Protein AF-A0A328ASR0-F1 (afdb_monomer)

Mean predicted aligned error: 12.66 Å

pLDDT: mean 75.78, std 16.01, range [35.25, 92.5]

Solvent-accessible surface area (backbone atoms only — not comparable to full-atom values): 5666 Å² total; per-residue (Å²): 136,84,84,75,69,51,72,66,38,49,50,35,51,51,33,29,49,39,41,76,72,71,41,92,56,73,89,64,52,66,67,41,52,49,53,34,33,77,71,54,25,26,42,85,49,100,89,50,68,44,56,32,74,60,28,53,52,50,47,53,64,72,71,44,76,81,93,79,79,74,90,80,84,71,83,80,86,81,80,90,85,76,85,88,85,88,134

Radius of gyration: 23.74 Å; Cα contacts (8 Å, |Δi|>4): 71; chains: 1; bounding box: 35×28×83 Å

Structure (mmCIF, N/CA/C/O backbone):
data_AF-A0A328ASR0-F1
#
_entry.id   AF-A0A328ASR0-F1
#
loop_
_atom_site.group_PDB
_atom_site.id
_atom_site.type_symbol
_atom_site.label_atom_id
_atom_site.label_alt_id
_atom_site.label_comp_id
_atom_site.label_asym_id
_atom_site.label_entity_id
_atom_site.label_seq_id
_atom_site.pdbx_PDB_ins_code
_atom_site.Cartn_x
_atom_site.Cartn_y
_atom_site.Cartn_z
_atom_site.occupancy
_atom_site.B_iso_or_equiv
_atom_site.auth_seq_id
_atom_site.auth_comp_id
_atom_site.auth_asym_id
_atom_site.auth_atom_id
_atom_site.pdbx_PDB_model_num
ATOM 1 N N . MET A 1 1 ? -17.393 -9.561 2.742 1.00 35.25 1 MET A N 1
ATOM 2 C CA . MET A 1 1 ? -16.462 -9.470 1.602 1.00 35.25 1 MET A CA 1
ATOM 3 C C . MET A 1 1 ? -15.079 -9.358 2.199 1.00 35.25 1 MET A C 1
ATOM 5 O O . MET A 1 1 ? -14.708 -8.295 2.675 1.00 35.25 1 MET A O 1
ATOM 9 N N . SER A 1 2 ? -14.418 -10.500 2.346 1.00 39.19 2 SER A N 1
ATOM 10 C CA . SER A 1 2 ? -13.103 -10.609 2.970 1.00 39.19 2 SER A CA 1
ATOM 11 C C . SER A 1 2 ? -12.088 -10.560 1.836 1.00 39.19 2 SER A C 1
ATOM 13 O O . SER A 1 2 ? -11.674 -11.603 1.338 1.00 39.19 2 SER A O 1
ATOM 15 N N . ASP A 1 3 ? -11.770 -9.361 1.350 1.00 56.91 3 ASP A N 1
ATOM 16 C CA . ASP A 1 3 ? -10.681 -9.173 0.389 1.00 56.91 3 ASP A CA 1
ATOM 17 C C . ASP A 1 3 ? -9.355 -9.375 1.128 1.00 56.91 3 ASP A C 1
ATOM 19 O O . ASP A 1 3 ? -8.688 -8.438 1.566 1.00 56.91 3 ASP A O 1
ATOM 23 N N . SER A 1 4 ? -9.015 -10.643 1.352 1.00 70.50 4 SER A N 1
ATOM 24 C CA . SER A 1 4 ? -7.689 -11.051 1.786 1.00 70.50 4 SER A CA 1
ATOM 25 C C . SER A 1 4 ? -6.708 -10.635 0.694 1.00 70.50 4 SER A C 1
ATOM 27 O O . SER A 1 4 ? -6.687 -11.227 -0.385 1.00 70.50 4 SER A O 1
ATOM 29 N N . LEU A 1 5 ? -5.930 -9.585 0.963 1.00 80.06 5 LEU A N 1
ATOM 30 C CA . LEU A 1 5 ? -4.870 -9.121 0.072 1.00 80.06 5 LEU A CA 1
ATOM 31 C C . LEU A 1 5 ? -3.942 -10.283 -0.285 1.00 80.06 5 LEU A C 1
ATOM 33 O O . LEU A 1 5 ? -3.607 -11.112 0.566 1.00 80.06 5 LEU A O 1
ATOM 37 N N . THR A 1 6 ? -3.488 -10.323 -1.534 1.00 86.31 6 THR A N 1
ATOM 38 C CA . THR A 1 6 ? -2.447 -11.278 -1.923 1.00 86.31 6 THR A CA 1
ATOM 39 C C . THR A 1 6 ? -1.129 -10.929 -1.228 1.00 86.31 6 THR A C 1
ATOM 41 O O . THR A 1 6 ? -0.904 -9.780 -0.841 1.00 86.31 6 THR A O 1
ATOM 44 N N . ASP A 1 7 ? -0.221 -11.900 -1.103 1.00 84.69 7 ASP A N 1
ATOM 45 C CA . ASP A 1 7 ? 1.102 -11.666 -0.506 1.00 84.69 7 ASP A CA 1
ATOM 46 C C . ASP A 1 7 ? 1.847 -10.503 -1.191 1.00 84.69 7 ASP A C 1
ATOM 48 O O . ASP A 1 7 ? 2.368 -9.613 -0.520 1.00 84.69 7 ASP A O 1
ATOM 52 N N . GLY A 1 8 ? 1.777 -10.422 -2.527 1.00 85.75 8 GLY A N 1
ATOM 53 C CA . GLY A 1 8 ? 2.355 -9.322 -3.306 1.00 85.75 8 GLY A CA 1
ATOM 54 C C . GLY A 1 8 ? 1.734 -7.955 -2.995 1.00 85.75 8 GLY A C 1
ATOM 55 O O . GLY A 1 8 ? 2.455 -6.966 -2.850 1.00 85.75 8 GLY A O 1
ATOM 56 N N . GLN A 1 9 ? 0.413 -7.894 -2.808 1.00 88.56 9 GLN A N 1
ATOM 57 C CA . GLN A 1 9 ? -0.286 -6.666 -2.420 1.00 88.56 9 GLN A CA 1
ATOM 58 C C . GLN A 1 9 ? 0.051 -6.248 -0.990 1.00 88.56 9 GLN A C 1
ATOM 60 O O . GLN A 1 9 ? 0.318 -5.073 -0.741 1.00 88.56 9 GLN A O 1
ATOM 65 N N . LEU A 1 10 ? 0.096 -7.193 -0.052 1.00 88.31 10 LEU A N 1
ATOM 66 C CA . LEU A 1 10 ? 0.481 -6.912 1.328 1.00 88.31 10 LEU A CA 1
ATOM 67 C C . LEU A 1 10 ? 1.941 -6.444 1.410 1.00 88.31 10 LEU A C 1
ATOM 69 O O . LEU A 1 10 ? 2.251 -5.483 2.115 1.00 88.31 10 LEU A O 1
ATOM 73 N N . HIS A 1 11 ? 2.834 -7.072 0.645 1.00 88.25 11 HIS A N 1
ATOM 74 C CA . HIS A 1 11 ? 4.235 -6.677 0.539 1.00 88.25 11 HIS A CA 1
ATOM 75 C C . HIS A 1 11 ? 4.377 -5.266 -0.051 1.00 88.25 11 HIS A C 1
ATOM 77 O O . HIS A 1 11 ? 5.093 -4.425 0.500 1.00 88.25 11 HIS A O 1
ATOM 83 N N . ALA A 1 12 ? 3.651 -4.965 -1.131 1.00 89.62 12 ALA A N 1
ATOM 84 C CA . ALA A 1 12 ? 3.592 -3.627 -1.711 1.00 89.62 12 ALA A CA 1
ATOM 85 C C . ALA A 1 12 ? 3.096 -2.591 -0.689 1.00 89.62 12 ALA A C 1
ATOM 87 O O . ALA A 1 12 ? 3.713 -1.537 -0.536 1.00 89.62 12 ALA A O 1
ATOM 88 N N . LEU A 1 13 ? 2.039 -2.905 0.064 1.00 89.00 13 LEU A N 1
ATOM 89 C CA . LEU A 1 13 ? 1.474 -2.020 1.081 1.00 89.00 13 LEU A CA 1
ATOM 90 C C . LEU A 1 13 ? 2.472 -1.752 2.223 1.00 89.00 13 LEU A C 1
ATOM 92 O O . LEU A 1 13 ? 2.675 -0.597 2.604 1.00 89.00 13 LEU A O 1
ATOM 96 N N . ARG A 1 14 ? 3.175 -2.785 2.708 1.00 88.31 14 ARG A N 1
ATOM 97 C CA . ARG A 1 14 ? 4.261 -2.658 3.701 1.00 88.31 14 ARG A CA 1
ATOM 98 C C . ARG A 1 14 ? 5.409 -1.780 3.193 1.00 88.31 14 ARG A C 1
ATOM 100 O O . ARG A 1 14 ? 5.898 -0.928 3.938 1.00 88.31 14 ARG A O 1
ATOM 107 N N . ASN A 1 15 ? 5.791 -1.912 1.922 1.00 89.56 15 ASN A N 1
ATOM 108 C CA . ASN A 1 15 ? 6.798 -1.043 1.308 1.00 89.56 15 ASN A CA 1
ATOM 109 C C . ASN A 1 15 ? 6.327 0.417 1.250 1.00 89.56 15 ASN A C 1
ATOM 111 O O . ASN A 1 15 ? 7.092 1.325 1.568 1.00 89.56 15 ASN A O 1
ATOM 115 N N . LEU A 1 16 ? 5.056 0.682 0.940 1.00 88.62 16 LEU A N 1
ATOM 116 C CA . LEU A 1 16 ? 4.530 2.051 0.981 1.00 88.62 16 LEU A CA 1
ATOM 117 C C . LEU A 1 16 ? 4.543 2.636 2.405 1.00 88.62 16 LEU A C 1
ATOM 119 O O . LEU A 1 16 ? 4.895 3.805 2.583 1.00 88.62 16 LEU A O 1
ATOM 123 N N . ALA A 1 17 ? 4.234 1.830 3.425 1.00 88.06 17 ALA A N 1
ATOM 124 C CA . ALA A 1 17 ? 4.329 2.241 4.828 1.00 88.06 17 ALA A CA 1
ATOM 125 C C . ALA A 1 17 ? 5.766 2.581 5.243 1.00 88.06 17 ALA A C 1
ATOM 127 O O . ALA A 1 17 ? 6.019 3.636 5.829 1.00 88.06 17 ALA A O 1
ATOM 128 N N . ALA A 1 18 ? 6.725 1.722 4.896 1.00 86.56 18 ALA A N 1
ATOM 129 C CA . ALA A 1 18 ? 8.130 1.948 5.202 1.00 86.56 18 ALA A CA 1
ATOM 130 C C . ALA A 1 18 ? 8.695 3.171 4.449 1.00 86.56 18 ALA A C 1
ATOM 132 O O . ALA A 1 18 ? 9.402 3.977 5.061 1.00 86.56 18 ALA A O 1
ATOM 133 N N . LYS A 1 19 ? 8.303 3.387 3.184 1.00 85.12 19 LYS A N 1
ATOM 134 C CA . LYS A 1 19 ? 8.652 4.586 2.401 1.00 85.12 19 LYS A CA 1
ATOM 135 C C . LYS A 1 19 ? 8.162 5.864 3.085 1.00 85.12 19 LYS A C 1
ATOM 137 O O . LYS A 1 19 ? 8.928 6.815 3.217 1.00 85.12 19 LYS A O 1
ATOM 142 N N . ARG A 1 20 ? 6.916 5.879 3.578 1.00 83.25 20 ARG A N 1
ATOM 143 C CA . ARG A 1 20 ? 6.360 7.017 4.333 1.00 83.25 20 ARG A CA 1
ATOM 144 C C . ARG A 1 20 ? 7.136 7.300 5.623 1.00 83.25 20 ARG A C 1
ATOM 146 O O . ARG A 1 20 ? 7.262 8.454 6.013 1.00 83.25 20 ARG A O 1
ATOM 153 N N . SER A 1 21 ? 7.679 6.266 6.262 1.00 81.38 21 SER A N 1
ATOM 154 C CA . SER A 1 21 ? 8.524 6.385 7.458 1.00 81.38 21 SER A CA 1
ATOM 155 C C . SER A 1 21 ? 9.967 6.823 7.149 1.00 81.38 21 SER A C 1
ATOM 157 O O . SER A 1 21 ? 10.793 6.853 8.060 1.00 81.38 21 SER A O 1
ATOM 159 N N . GLY A 1 22 ? 10.295 7.124 5.887 1.00 81.44 22 GLY A N 1
ATOM 160 C CA . GLY A 1 22 ? 11.637 7.532 5.467 1.00 81.44 22 GLY A CA 1
ATOM 161 C C . GLY A 1 22 ? 12.627 6.375 5.318 1.00 81.44 22 GLY A C 1
ATOM 162 O O . GLY A 1 22 ? 13.825 6.613 5.177 1.00 81.44 22 GLY A O 1
ATOM 163 N N . LYS A 1 23 ? 12.159 5.120 5.344 1.00 79.25 23 LYS A N 1
ATOM 164 C CA . LYS A 1 23 ? 13.009 3.958 5.066 1.00 79.25 23 LYS A CA 1
ATOM 165 C C . LYS A 1 23 ? 13.151 3.771 3.557 1.00 79.25 23 LYS A C 1
ATOM 167 O O . LYS A 1 23 ? 12.191 3.941 2.804 1.00 79.25 23 LYS A O 1
ATOM 172 N N . ILE A 1 24 ? 14.345 3.376 3.121 1.00 73.62 24 ILE A N 1
ATOM 173 C CA . ILE A 1 24 ? 14.558 2.924 1.744 1.00 73.62 24 ILE A CA 1
ATOM 174 C C . ILE A 1 24 ? 13.836 1.590 1.582 1.00 73.62 24 ILE A C 1
ATOM 176 O O . ILE A 1 24 ? 14.024 0.674 2.380 1.00 73.62 24 ILE A O 1
ATOM 180 N N . THR A 1 25 ? 12.983 1.503 0.569 1.00 71.06 25 THR A N 1
ATOM 181 C CA . THR A 1 25 ? 12.149 0.328 0.317 1.00 71.06 25 THR A CA 1
ATOM 182 C C . THR A 1 25 ? 12.429 -0.252 -1.051 1.00 71.06 25 THR A C 1
ATOM 184 O O . THR A 1 25 ? 12.903 0.439 -1.955 1.00 71.06 25 THR A O 1
ATOM 187 N N . ALA A 1 26 ? 12.162 -1.550 -1.177 1.00 68.94 26 ALA A N 1
ATOM 188 C CA . ALA A 1 26 ? 12.256 -2.254 -2.441 1.00 68.94 26 ALA A CA 1
ATOM 189 C C . ALA A 1 26 ? 11.215 -1.731 -3.443 1.00 68.94 26 ALA A C 1
ATOM 191 O O . ALA A 1 26 ? 10.227 -1.086 -3.080 1.00 68.94 26 ALA A O 1
ATOM 192 N N . PHE A 1 27 ? 11.449 -2.031 -4.721 1.00 74.06 27 PHE A N 1
ATOM 193 C CA . PHE A 1 27 ? 10.556 -1.661 -5.813 1.00 74.06 27 PHE A CA 1
ATOM 194 C C . PHE A 1 27 ? 9.126 -2.137 -5.528 1.00 74.06 27 PHE A C 1
ATOM 196 O O . PHE A 1 27 ? 8.889 -3.312 -5.254 1.00 74.06 27 PHE A O 1
ATOM 203 N N . VAL A 1 28 ? 8.167 -1.218 -5.603 1.00 82.12 28 VAL A N 1
ATOM 204 C CA . VAL A 1 28 ? 6.747 -1.556 -5.494 1.00 82.12 28 VAL A CA 1
ATOM 205 C C . VAL A 1 28 ? 6.251 -1.996 -6.867 1.00 82.12 28 VAL A C 1
ATOM 207 O O . VAL A 1 28 ? 6.454 -1.290 -7.857 1.00 82.12 28 VAL A O 1
ATOM 210 N N . ASN A 1 29 ? 5.587 -3.151 -6.930 1.00 87.31 29 ASN A N 1
ATOM 211 C CA . ASN A 1 29 ? 4.954 -3.601 -8.161 1.00 87.31 29 ASN A CA 1
ATOM 212 C C . ASN A 1 29 ? 3.790 -2.665 -8.523 1.00 87.31 29 ASN A C 1
ATOM 214 O O . ASN A 1 29 ? 2.896 -2.397 -7.720 1.00 87.31 29 ASN A O 1
ATOM 218 N N . ILE A 1 30 ? 3.814 -2.160 -9.754 1.00 86.06 30 ILE A N 1
ATOM 2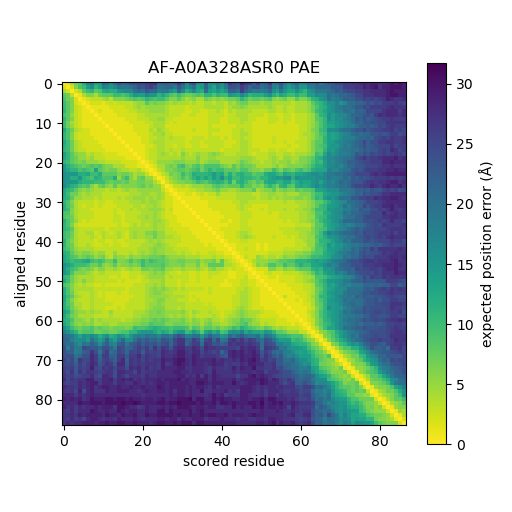19 C CA . ILE A 1 30 ? 2.84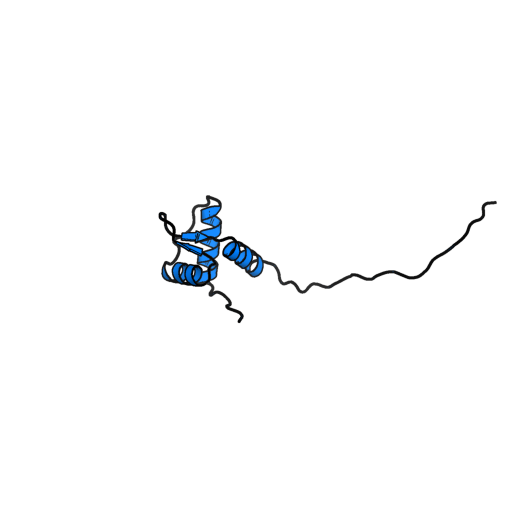7 -1.191 -10.276 1.00 86.06 30 ILE A CA 1
ATOM 220 C C . ILE A 1 30 ? 1.437 -1.794 -10.342 1.00 86.06 30 ILE A C 1
ATOM 222 O O . ILE A 1 30 ? 0.465 -1.080 -10.098 1.00 86.06 30 ILE A O 1
ATOM 226 N N . ALA A 1 31 ? 1.317 -3.086 -10.666 1.00 89.75 31 ALA A N 1
ATOM 227 C CA . ALA A 1 31 ? 0.028 -3.772 -10.736 1.00 89.75 31 ALA A CA 1
ATOM 228 C C . ALA A 1 31 ? -0.627 -3.840 -9.349 1.00 89.75 31 ALA A C 1
ATOM 230 O O . ALA A 1 31 ? -1.762 -3.397 -9.178 1.00 89.75 31 ALA A O 1
ATOM 231 N N . ASP A 1 32 ? 0.137 -4.278 -8.345 1.00 89.62 32 ASP A N 1
ATOM 232 C CA . ASP A 1 32 ? -0.326 -4.347 -6.960 1.00 89.62 32 ASP A CA 1
ATOM 233 C C . ASP A 1 32 ? -0.647 -2.954 -6.405 1.00 89.62 32 ASP A C 1
ATOM 235 O O . ASP A 1 32 ? -1.704 -2.748 -5.816 1.00 89.62 32 ASP A O 1
ATOM 239 N N . ALA A 1 33 ? 0.202 -1.953 -6.661 1.00 88.44 33 ALA A N 1
ATOM 240 C CA . ALA A 1 33 ? -0.049 -0.579 -6.226 1.00 88.44 33 ALA A CA 1
ATOM 241 C C . ALA A 1 33 ? -1.313 0.032 -6.850 1.00 88.44 33 ALA A C 1
ATOM 243 O O . ALA A 1 33 ? -2.007 0.818 -6.198 1.00 88.44 33 ALA A O 1
ATOM 244 N N . ARG A 1 34 ? -1.631 -0.318 -8.104 1.00 90.69 34 ARG A N 1
ATOM 245 C CA . ARG A 1 34 ? -2.893 0.086 -8.737 1.00 90.69 34 ARG A CA 1
ATOM 246 C C . ARG A 1 34 ? -4.087 -0.546 -8.035 1.00 90.69 34 ARG A C 1
ATOM 248 O O . ARG A 1 34 ? -4.971 0.207 -7.646 1.00 90.69 34 ARG A O 1
ATOM 255 N N . HIS A 1 35 ? -4.068 -1.854 -7.787 1.00 90.56 35 HIS A N 1
ATOM 256 C CA . HIS A 1 35 ? -5.144 -2.516 -7.042 1.00 90.56 35 HIS A CA 1
ATOM 257 C C . HIS A 1 35 ? -5.309 -1.922 -5.636 1.00 90.56 35 HIS A C 1
ATOM 259 O O . HIS A 1 35 ? -6.416 -1.589 -5.231 1.00 90.56 35 HIS A O 1
ATOM 265 N N . LEU A 1 36 ? -4.214 -1.674 -4.911 1.00 89.25 36 LEU A N 1
ATOM 266 C CA . LEU A 1 36 ? -4.266 -1.013 -3.600 1.00 89.25 36 LEU A CA 1
ATOM 267 C C . LEU A 1 36 ? -4.859 0.404 -3.670 1.00 89.25 36 LEU A C 1
ATOM 269 O O . LEU A 1 36 ? -5.472 0.863 -2.707 1.00 89.25 36 LEU A O 1
ATOM 273 N N . THR A 1 37 ? -4.681 1.099 -4.796 1.00 91.81 37 THR A N 1
ATOM 274 C CA . THR A 1 37 ? -5.299 2.410 -5.034 1.00 91.81 37 THR A CA 1
ATOM 275 C C . THR A 1 37 ? -6.800 2.281 -5.281 1.00 91.81 37 THR A C 1
ATOM 277 O O . THR A 1 37 ? -7.572 3.073 -4.749 1.00 91.81 37 THR A O 1
ATOM 280 N N . GLU A 1 38 ? -7.226 1.265 -6.033 1.00 90.81 38 GLU A N 1
ATOM 281 C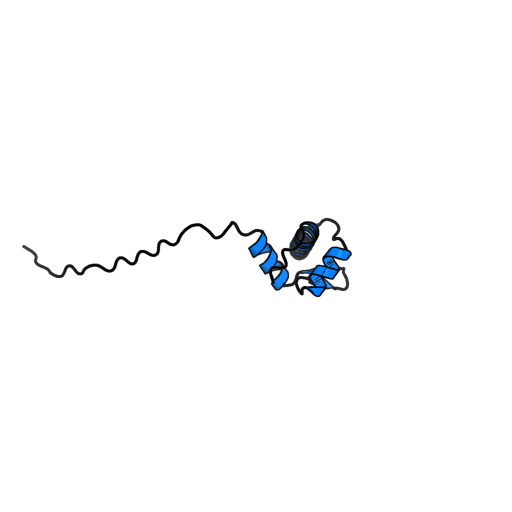 CA . GLU A 1 38 ? -8.647 0.959 -6.256 1.00 90.81 38 GLU A CA 1
ATOM 282 C C . GLU A 1 38 ? -9.356 0.557 -4.954 1.00 90.81 38 GLU A C 1
ATOM 284 O O . GLU A 1 38 ? -10.505 0.931 -4.7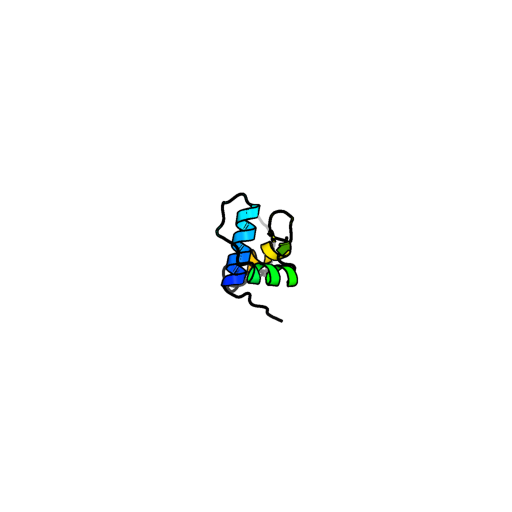38 1.00 90.81 38 GLU A O 1
ATOM 289 N N . LEU A 1 39 ? -8.639 -0.106 -4.043 1.00 88.56 39 LEU A N 1
ATOM 290 C CA . LEU A 1 39 ? -9.111 -0.446 -2.697 1.00 88.56 39 LEU A CA 1
ATOM 291 C C . LEU A 1 39 ? -9.077 0.737 -1.707 1.00 88.56 39 LEU A C 1
ATOM 293 O O . LEU A 1 39 ? -9.510 0.597 -0.566 1.00 88.56 39 LEU A O 1
ATOM 297 N N . GLY A 1 40 ? -8.530 1.897 -2.091 1.00 91.56 40 GLY A N 1
ATOM 298 C CA . GLY A 1 40 ? -8.388 3.065 -1.209 1.00 91.56 40 GLY A CA 1
ATOM 299 C C . GLY A 1 40 ? -7.319 2.924 -0.111 1.00 91.56 40 GLY A C 1
ATOM 300 O O . GLY A 1 40 ? -7.227 3.761 0.793 1.00 91.56 40 GLY A O 1
ATOM 301 N N . LEU A 1 41 ? -6.480 1.888 -0.183 1.00 91.06 41 LEU A N 1
ATOM 302 C CA . LEU A 1 41 ? -5.375 1.629 0.750 1.00 91.06 41 LEU A CA 1
ATOM 303 C C . LEU A 1 41 ? -4.100 2.406 0.373 1.00 91.06 41 LEU A C 1
ATOM 305 O O . LEU A 1 41 ? -3.243 2.669 1.221 1.00 91.06 41 LEU A O 1
ATOM 309 N N . ALA A 1 42 ? -3.988 2.808 -0.892 1.00 92.50 42 ALA A N 1
ATOM 310 C CA . ALA A 1 42 ? -2.920 3.648 -1.419 1.00 92.50 42 ALA A CA 1
ATOM 311 C C . ALA A 1 42 ? -3.482 4.801 -2.265 1.00 92.50 42 ALA A C 1
ATOM 313 O O . ALA A 1 42 ? -4.620 4.762 -2.724 1.00 92.50 42 ALA A O 1
ATOM 314 N N . ILE A 1 43 ? -2.671 5.833 -2.486 1.00 91.81 43 ILE A N 1
ATOM 315 C CA . ILE A 1 43 ? -2.961 6.922 -3.421 1.00 91.81 43 ILE A CA 1
ATOM 316 C C . ILE A 1 43 ? -1.805 7.108 -4.395 1.00 91.81 43 ILE A C 1
ATOM 318 O O . ILE A 1 43 ? -0.630 6.962 -4.048 1.00 91.81 43 ILE A O 1
ATOM 322 N N . ARG A 1 44 ? -2.144 7.470 -5.633 1.00 89.56 44 ARG A N 1
ATOM 323 C CA . ARG A 1 44 ? -1.155 7.849 -6.641 1.00 89.56 44 ARG A CA 1
ATOM 324 C C . ARG A 1 44 ? -0.711 9.294 -6.408 1.00 89.56 44 ARG A C 1
ATOM 326 O O . ARG A 1 44 ? -1.534 10.203 -6.371 1.00 89.56 44 ARG A O 1
ATOM 333 N N . SER A 1 45 ? 0.596 9.494 -6.300 1.00 86.12 45 SER A N 1
ATOM 334 C CA . SER A 1 45 ? 1.255 10.776 -6.045 1.00 86.12 45 SER A CA 1
ATOM 335 C C . SER A 1 45 ? 2.263 11.089 -7.157 1.00 86.12 45 SER A C 1
ATOM 337 O O . SER A 1 45 ? 2.607 10.233 -7.974 1.00 86.12 45 SER A O 1
ATOM 339 N N . ARG A 1 46 ? 2.779 12.324 -7.208 1.00 80.12 46 ARG A N 1
ATOM 340 C CA . ARG A 1 46 ? 3.768 12.735 -8.231 1.00 80.12 46 ARG A CA 1
ATOM 341 C C . ARG A 1 46 ? 5.091 11.964 -8.137 1.00 80.12 46 ARG A C 1
ATOM 343 O O . ARG A 1 46 ? 5.820 11.895 -9.116 1.00 80.12 46 ARG A O 1
ATOM 350 N N . GLN A 1 47 ? 5.378 11.369 -6.981 1.00 79.81 47 GLN A N 1
ATOM 351 C CA . GLN A 1 47 ? 6.602 10.611 -6.687 1.00 79.81 47 GLN A CA 1
ATOM 352 C C . GLN A 1 47 ? 6.335 9.092 -6.592 1.00 79.81 47 GLN A C 1
ATOM 354 O O . GLN A 1 47 ? 7.045 8.362 -5.893 1.00 79.81 47 GLN A O 1
ATOM 359 N N . GLY A 1 48 ? 5.267 8.611 -7.241 1.00 86.69 48 GLY A N 1
ATOM 360 C CA . GLY A 1 48 ? 4.857 7.204 -7.254 1.00 86.69 48 GLY A CA 1
ATOM 361 C C . GLY A 1 48 ? 3.562 6.973 -6.480 1.00 86.69 48 GLY A C 1
ATOM 362 O O . GLY A 1 48 ? 2.515 7.495 -6.854 1.00 86.69 48 GLY A O 1
ATOM 363 N N . TRP A 1 49 ? 3.631 6.190 -5.407 1.00 89.31 49 TRP A N 1
ATOM 364 C CA . TRP A 1 49 ? 2.491 5.887 -4.540 1.00 89.31 49 TRP A CA 1
ATOM 365 C C . TRP A 1 49 ? 2.799 6.243 -3.088 1.00 89.31 49 TRP A C 1
ATOM 367 O O . TRP A 1 49 ? 3.958 6.160 -2.659 1.00 89.31 49 TRP A O 1
ATOM 377 N N . ASP A 1 50 ? 1.747 6.621 -2.369 1.00 89.19 50 ASP A N 1
ATOM 378 C CA . ASP A 1 50 ? 1.736 6.929 -0.941 1.00 89.19 50 ASP A CA 1
ATOM 379 C C . ASP A 1 50 ? 0.656 6.091 -0.243 1.00 89.19 50 ASP A C 1
ATOM 381 O O . ASP A 1 50 ? -0.407 5.830 -0.810 1.00 89.19 50 ASP A O 1
ATOM 385 N N . ILE A 1 51 ? 0.924 5.648 0.987 1.00 91.38 51 ILE A N 1
ATOM 386 C CA . ILE A 1 51 ? -0.028 4.848 1.771 1.00 91.38 51 ILE A CA 1
ATOM 387 C C . ILE A 1 51 ? -1.083 5.733 2.449 1.00 91.38 51 ILE A C 1
ATOM 389 O O . ILE A 1 51 ? -0.758 6.785 3.012 1.00 91.38 51 ILE A O 1
ATOM 393 N N . THR A 1 52 ? -2.342 5.288 2.458 1.00 91.88 52 THR A N 1
ATOM 394 C CA . THR A 1 52 ? -3.430 5.970 3.178 1.00 91.88 52 THR A CA 1
ATOM 395 C C . THR A 1 52 ? -3.510 5.529 4.642 1.00 91.88 52 THR A C 1
ATOM 397 O O . THR A 1 52 ? -2.87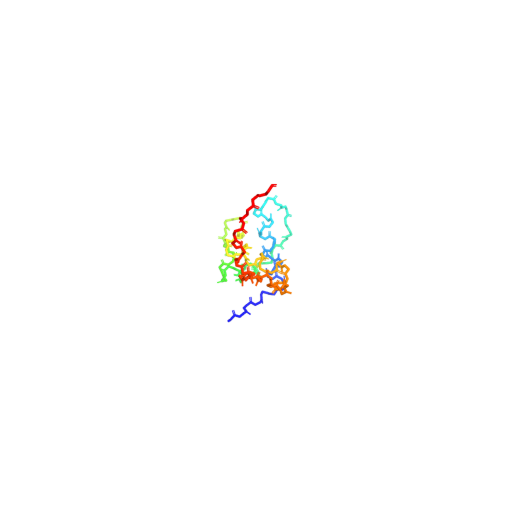0 4.568 5.070 1.00 91.88 52 THR A O 1
ATOM 400 N N . ALA A 1 53 ? -4.320 6.228 5.442 1.00 89.88 53 ALA A N 1
ATOM 401 C CA . ALA A 1 53 ? -4.615 5.799 6.810 1.00 89.88 53 ALA A CA 1
ATOM 402 C C . ALA A 1 53 ? -5.290 4.411 6.851 1.00 89.88 53 ALA A C 1
ATOM 404 O O . ALA A 1 53 ? -4.969 3.603 7.718 1.00 89.88 53 ALA A O 1
ATOM 405 N N . ALA A 1 54 ? -6.157 4.112 5.876 1.00 89.25 54 ALA A N 1
ATOM 406 C CA . ALA A 1 54 ? -6.799 2.805 5.745 1.00 89.25 54 ALA A CA 1
ATOM 407 C C . ALA A 1 54 ? -5.780 1.695 5.434 1.00 89.25 54 ALA A C 1
ATOM 409 O O . ALA A 1 54 ? -5.833 0.627 6.037 1.00 89.25 54 ALA A O 1
ATOM 410 N N . GLY A 1 55 ? -4.800 1.970 4.564 1.00 90.19 55 GLY A N 1
ATOM 411 C CA . GLY A 1 55 ? -3.699 1.045 4.284 1.00 90.19 55 GLY A CA 1
ATOM 412 C C . GLY A 1 55 ? -2.867 0.708 5.523 1.00 90.19 55 GLY A C 1
ATOM 413 O O . GLY A 1 55 ? -2.561 -0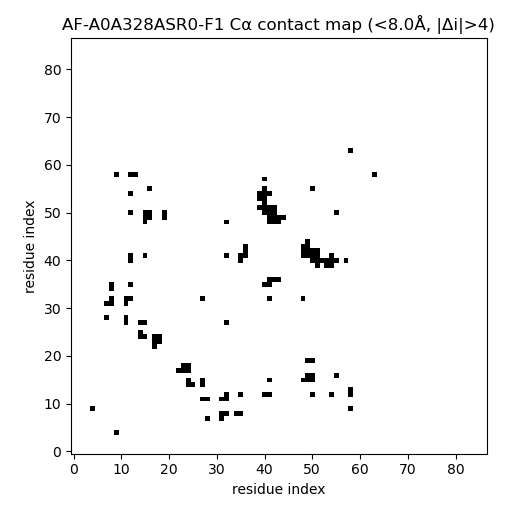.457 5.763 1.00 90.19 55 GLY A O 1
ATOM 414 N N . LEU A 1 56 ? -2.551 1.708 6.352 1.00 88.62 56 LEU A N 1
ATOM 415 C CA . LEU A 1 56 ? -1.825 1.493 7.610 1.00 88.62 56 LEU A CA 1
ATOM 416 C C . LEU A 1 56 ? -2.615 0.626 8.598 1.00 88.62 56 LEU A C 1
ATOM 418 O O . LEU A 1 56 ? -2.047 -0.286 9.194 1.00 88.62 56 LEU A O 1
ATOM 422 N N . ALA A 1 57 ? -3.918 0.880 8.741 1.00 87.44 57 ALA A N 1
ATOM 423 C CA . ALA A 1 57 ? -4.786 0.062 9.584 1.00 87.44 57 ALA A CA 1
ATOM 424 C C . ALA A 1 57 ? -4.877 -1.384 9.067 1.00 87.44 57 ALA A C 1
ATOM 426 O O . ALA A 1 57 ? -4.835 -2.322 9.855 1.00 87.44 57 ALA A O 1
ATOM 427 N N . CYS A 1 58 ? -4.927 -1.571 7.746 1.00 86.19 58 CYS A N 1
ATOM 428 C CA . CYS A 1 58 ? -4.938 -2.893 7.126 1.00 86.19 58 CYS A CA 1
ATOM 429 C C . CYS A 1 58 ? -3.660 -3.686 7.439 1.00 86.19 58 CYS A C 1
ATOM 431 O O . CYS A 1 58 ? -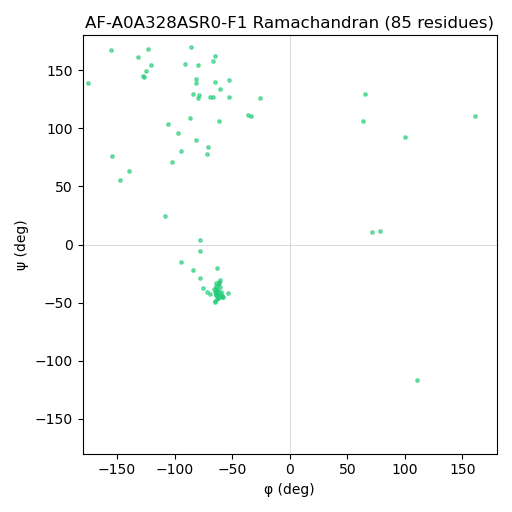3.751 -4.853 7.810 1.00 86.19 58 CYS A O 1
ATOM 433 N N . ILE A 1 59 ? -2.482 -3.047 7.389 1.00 86.00 59 ILE A N 1
ATOM 434 C CA . ILE A 1 59 ? -1.228 -3.690 7.815 1.00 86.00 59 ILE A CA 1
ATOM 435 C C . ILE A 1 59 ? -1.297 -4.064 9.295 1.00 86.00 59 ILE A C 1
ATOM 437 O O . ILE A 1 59 ? -0.933 -5.177 9.633 1.00 86.00 59 ILE A O 1
ATOM 441 N N . ALA A 1 60 ? -1.776 -3.181 10.174 1.00 83.19 60 ALA A N 1
ATOM 442 C CA . ALA A 1 60 ? -1.866 -3.480 11.605 1.00 83.19 60 ALA A CA 1
ATOM 443 C C . ALA A 1 60 ? -2.796 -4.669 11.910 1.00 83.19 60 ALA A C 1
ATOM 445 O O . ALA A 1 60 ? -2.539 -5.422 12.842 1.00 83.19 60 ALA A O 1
ATOM 446 N N . VAL A 1 61 ? -3.851 -4.858 11.113 1.00 81.75 61 VAL A N 1
ATOM 447 C CA . VAL A 1 61 ? -4.741 -6.026 11.208 1.00 81.75 61 VAL A CA 1
ATOM 448 C C . VAL A 1 61 ? -4.083 -7.283 10.630 1.00 81.75 61 VAL A C 1
ATOM 450 O O . VAL A 1 61 ? -4.261 -8.361 11.181 1.00 81.75 61 VAL A O 1
ATOM 453 N N . ALA A 1 62 ? -3.311 -7.156 9.548 1.00 76.94 62 ALA A N 1
ATOM 454 C CA . ALA A 1 62 ? -2.624 -8.277 8.902 1.00 76.94 62 ALA A CA 1
ATOM 455 C C . ALA A 1 62 ? -1.348 -8.736 9.639 1.00 76.94 62 ALA A C 1
ATOM 457 O O . ALA A 1 62 ? -0.960 -9.894 9.526 1.00 76.94 62 ALA A O 1
ATOM 458 N N . ASP A 1 63 ? -0.679 -7.824 10.345 1.00 71.19 63 ASP A N 1
ATOM 459 C CA . ASP A 1 63 ? 0.521 -8.063 11.163 1.00 71.19 63 ASP A CA 1
ATOM 460 C C . ASP A 1 63 ? 0.168 -8.324 12.634 1.00 71.19 63 ASP A C 1
ATOM 462 O O . ASP A 1 63 ? 0.994 -8.797 13.413 1.00 71.19 63 ASP A O 1
ATOM 466 N N . GLY A 1 64 ? -1.068 -7.995 13.019 1.00 61.22 64 GLY A N 1
ATOM 467 C CA . GLY A 1 64 ? -1.583 -8.221 14.355 1.00 61.22 64 GLY A CA 1
ATOM 468 C C . GLY A 1 64 ? -1.575 -9.714 14.687 1.00 61.22 64 GLY A C 1
ATOM 469 O O . GLY A 1 64 ? -2.024 -10.522 13.871 1.00 61.22 64 GLY A O 1
ATOM 470 N N . PRO A 1 65 ? -1.087 -10.099 15.879 1.00 50.69 65 PRO A N 1
ATOM 471 C CA . PRO A 1 65 ? -1.169 -11.474 16.317 1.00 50.69 65 PRO A CA 1
ATOM 472 C C . PRO A 1 65 ? -2.645 -11.815 16.498 1.00 50.69 65 PRO A C 1
ATOM 474 O O . PRO A 1 65 ? -3.439 -11.002 16.972 1.00 50.69 65 PRO A O 1
ATOM 477 N N . GLU A 1 66 ? -2.990 -13.021 16.090 1.00 47.47 66 GLU A N 1
ATOM 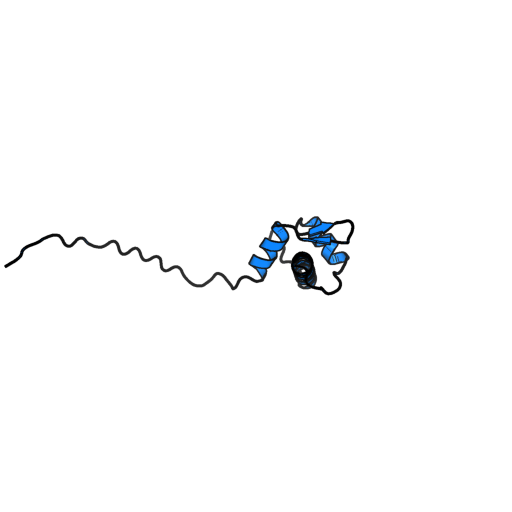478 C CA . GLU A 1 66 ? -4.301 -13.640 16.208 1.00 47.47 66 GLU A CA 1
ATOM 479 C C . GLU A 1 66 ? -5.031 -13.211 17.490 1.00 47.47 66 GLU A C 1
ATOM 481 O O . GLU A 1 66 ? -4.660 -13.582 18.605 1.00 47.47 66 GLU A O 1
ATOM 486 N N . ILE A 1 67 ? -6.095 -12.421 17.350 1.00 56.88 67 ILE A N 1
ATOM 487 C CA . ILE A 1 67 ? -7.033 -12.196 18.448 1.00 56.88 67 ILE A CA 1
ATOM 488 C C . ILE A 1 67 ? -7.842 -13.476 18.674 1.00 56.88 67 ILE A C 1
ATOM 490 O O . ILE A 1 67 ? -8.945 -13.613 18.167 1.00 56.88 67 ILE A O 1
ATOM 494 N N . CYS A 1 68 ? -7.287 -14.413 19.441 1.00 44.53 68 CYS A N 1
ATOM 495 C CA . CYS A 1 68 ? -8.025 -15.476 20.129 1.00 44.53 68 CYS A CA 1
ATOM 496 C C . CYS A 1 68 ? -7.228 -15.936 21.358 1.00 44.53 68 CYS A C 1
ATOM 498 O O . CYS A 1 68 ? -6.599 -16.989 21.376 1.00 44.53 68 CYS A O 1
ATOM 500 N N . GLY A 1 69 ? -7.271 -15.114 22.405 1.00 43.66 69 GLY A N 1
ATOM 501 C CA . GLY A 1 69 ? -6.670 -15.390 23.706 1.00 43.66 69 GLY A CA 1
ATOM 502 C C . GLY A 1 69 ? -7.472 -14.770 24.844 1.00 43.66 69 GLY A C 1
ATOM 503 O O . GLY A 1 69 ? -6.929 -13.987 25.605 1.00 43.66 69 GLY A O 1
ATOM 504 N N . GLY A 1 70 ? -8.766 -15.099 24.907 1.00 44.56 70 GLY A N 1
ATOM 505 C CA . GLY A 1 70 ? -9.528 -15.217 26.153 1.00 44.56 70 GLY A CA 1
ATOM 506 C C . GLY A 1 70 ? -9.721 -13.970 27.017 1.00 44.56 70 GLY A C 1
ATOM 507 O O . GLY A 1 70 ? -8.872 -13.576 27.807 1.00 44.56 70 GLY A O 1
ATOM 508 N N . SER A 1 71 ? -10.946 -13.463 26.968 1.00 57.16 71 SER A N 1
ATOM 509 C CA . SER A 1 71 ? -11.680 -12.885 28.090 1.00 57.16 71 SER A CA 1
ATOM 510 C C . SER A 1 71 ? -11.233 -13.430 29.458 1.00 57.16 71 SER A C 1
ATOM 512 O O . SER A 1 71 ? -11.321 -14.630 29.701 1.00 57.16 71 SER A O 1
ATOM 514 N N . SER A 1 72 ? -10.870 -12.548 30.388 1.00 49.94 72 SER A N 1
ATOM 515 C CA . SER A 1 72 ? -11.086 -12.808 31.815 1.00 49.94 72 SER A CA 1
ATOM 516 C C . SER A 1 72 ? -11.556 -11.528 32.496 1.00 49.94 72 SER A C 1
ATOM 518 O O . SER A 1 72 ? -10.896 -10.928 33.337 1.00 49.94 72 SER A O 1
ATOM 520 N N . GLY A 1 73 ? -12.727 -11.073 32.049 1.00 56.41 73 GLY A N 1
ATOM 521 C CA . GLY A 1 73 ? -13.646 -10.365 32.918 1.00 56.41 73 GLY A CA 1
ATOM 522 C C . GLY A 1 73 ? -14.407 -11.418 33.711 1.00 56.41 73 GLY A C 1
ATOM 523 O O . GLY A 1 73 ? -15.437 -11.900 33.253 1.00 56.41 73 GLY A O 1
ATOM 524 N N . THR A 1 74 ? -13.892 -11.801 34.874 1.00 58.44 74 THR A N 1
ATOM 525 C CA . THR A 1 74 ? -14.756 -12.282 35.950 1.00 58.44 74 THR A CA 1
ATOM 526 C C . THR A 1 74 ? -14.985 -11.103 36.869 1.00 58.44 74 THR A C 1
ATOM 528 O O . THR A 1 74 ? -14.153 -10.767 37.711 1.00 58.44 74 THR A O 1
ATOM 531 N N . ASP A 1 75 ? -16.118 -10.452 36.628 1.00 57.16 75 ASP A N 1
ATOM 532 C CA . ASP A 1 75 ? -16.923 -9.842 37.671 1.00 57.16 75 ASP A CA 1
ATOM 533 C C . ASP A 1 75 ? -16.878 -10.735 38.925 1.00 57.16 75 ASP A C 1
ATOM 535 O O . ASP A 1 75 ? -17.346 -11.872 38.918 1.00 57.16 75 ASP A O 1
ATOM 539 N N . LEU A 1 76 ? -16.224 -10.246 39.976 1.00 60.09 76 LEU A N 1
ATOM 540 C CA . LEU A 1 76 ? -16.404 -10.748 41.331 1.00 60.09 76 LEU A CA 1
ATOM 541 C C . LEU A 1 76 ? -17.307 -9.748 42.054 1.00 60.09 76 LEU A C 1
ATOM 543 O O . LEU A 1 76 ? -16.856 -9.005 42.923 1.00 60.09 76 LEU A O 1
ATOM 547 N N . HIS A 1 77 ? -18.588 -9.713 41.679 1.00 58.44 77 HIS A N 1
ATOM 548 C CA . HIS A 1 77 ? -19.635 -9.333 42.621 1.00 58.44 77 HIS A CA 1
ATOM 549 C C . HIS A 1 77 ? -20.093 -10.565 43.411 1.00 58.44 77 HIS A C 1
ATOM 551 O O . HIS A 1 77 ? -20.791 -11.443 42.913 1.00 58.44 77 HIS A O 1
ATOM 557 N N . GLY A 1 78 ? -19.719 -10.574 44.687 1.00 49.09 78 GLY A N 1
ATOM 558 C CA . GLY A 1 78 ? -20.238 -11.434 45.750 1.00 49.09 78 GLY A CA 1
ATOM 559 C C . GLY A 1 78 ? -19.220 -11.435 46.890 1.00 49.09 78 GLY A C 1
ATOM 560 O O . GLY A 1 78 ? -18.124 -11.940 46.708 1.00 49.09 78 GLY A O 1
ATOM 561 N N . ALA A 1 79 ? -19.429 -10.860 48.071 1.00 58.84 79 ALA A N 1
ATOM 562 C CA . ALA A 1 79 ? -20.583 -10.282 48.749 1.00 58.84 79 ALA A CA 1
ATOM 563 C C . ALA A 1 79 ? -20.051 -9.254 49.792 1.00 58.84 79 ALA A C 1
ATOM 565 O O . ALA A 1 79 ? -18.845 -9.241 50.059 1.00 58.84 79 ALA A O 1
ATOM 566 N N . PRO A 1 80 ? -20.895 -8.393 50.389 1.00 62.25 80 PRO A N 1
ATOM 567 C CA . PRO A 1 80 ? -20.467 -7.411 51.384 1.00 62.25 80 PRO A CA 1
ATOM 568 C C . PRO A 1 80 ? -20.279 -8.060 52.763 1.00 62.25 80 PRO A C 1
ATOM 570 O O . PRO A 1 80 ? -21.196 -8.697 53.275 1.00 62.25 80 PRO A O 1
ATOM 573 N N . SER A 1 81 ? -19.124 -7.838 53.394 1.00 54.84 81 SER A N 1
ATOM 574 C CA . SER A 1 81 ? -18.946 -8.071 54.833 1.00 54.84 81 SER A CA 1
ATOM 575 C C . SER A 1 81 ? -18.911 -6.724 55.549 1.00 54.84 81 SER A C 1
ATOM 577 O O . SER A 1 81 ? -17.948 -5.966 55.455 1.00 54.84 81 SER A O 1
ATOM 579 N N . GLN A 1 82 ? -20.035 -6.430 56.192 1.00 61.00 82 GLN A N 1
ATOM 580 C CA . GLN A 1 82 ? -20.305 -5.293 57.064 1.00 61.00 82 GLN A CA 1
ATOM 581 C C . GLN A 1 82 ? -19.717 -5.538 58.470 1.00 61.00 82 GLN A C 1
ATOM 583 O O . GLN A 1 82 ? -19.642 -6.689 58.887 1.00 61.00 82 GLN A O 1
ATOM 588 N N . GLU A 1 83 ? -19.415 -4.441 59.185 1.00 51.97 83 GLU A N 1
ATOM 589 C CA . GLU A 1 83 ? -19.175 -4.325 60.647 1.00 51.97 83 GLU A CA 1
ATOM 590 C C . GLU A 1 83 ? -17.935 -5.056 61.217 1.00 51.97 83 GLU A C 1
ATOM 592 O O . GLU A 1 83 ? -17.685 -6.217 60.945 1.00 51.97 83 GLU A O 1
ATOM 597 N N . GLY A 1 84 ? -17.038 -4.461 62.007 1.00 54.78 84 GLY A N 1
ATOM 598 C CA . GLY A 1 84 ? -17.196 -3.378 62.973 1.00 54.78 84 GLY A CA 1
ATOM 599 C C . GLY A 1 84 ? -17.281 -3.959 64.387 1.00 54.78 84 GLY A C 1
ATOM 600 O O . GLY A 1 84 ? -18.379 -4.284 64.802 1.00 54.78 84 GLY A O 1
ATOM 601 N N . ASN A 1 85 ? -16.154 -4.084 65.105 1.00 58.09 85 ASN A N 1
ATOM 602 C CA . ASN A 1 85 ? -16.027 -3.718 66.530 1.00 58.09 85 ASN A CA 1
ATOM 603 C C . ASN A 1 85 ? -14.568 -3.882 67.023 1.00 58.09 85 ASN A C 1
ATOM 605 O O . ASN A 1 85 ? -13.936 -4.881 66.674 1.00 58.09 85 ASN A O 1
ATOM 609 N N . PRO A 1 86 ? -14.035 -2.951 67.836 1.00 68.19 86 PRO A N 1
ATOM 610 C CA . PRO A 1 86 ? -12.786 -3.118 68.570 1.00 68.19 86 PRO A CA 1
ATOM 611 C C . PRO A 1 86 ? -13.030 -3.705 69.974 1.00 68.19 86 PRO A C 1
ATOM 613 O O . PRO A 1 86 ? -14.093 -3.491 70.560 1.00 68.19 86 PRO A O 1
ATOM 616 N N . GLU A 1 87 ? -12.015 -4.368 70.5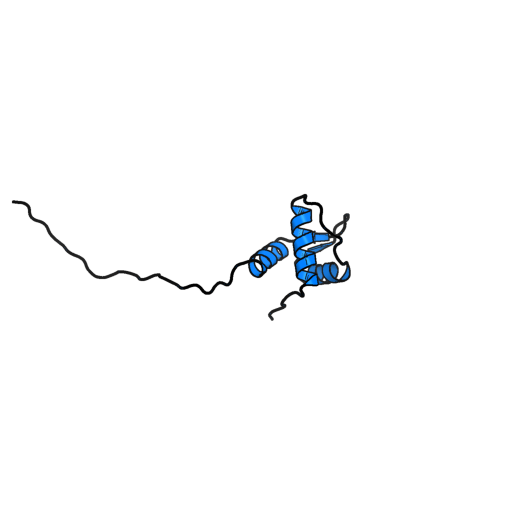27 1.00 58.72 87 GLU A N 1
ATOM 617 C CA . GLU A 1 87 ? -11.805 -4.535 71.976 1.00 58.72 87 GLU A CA 1
ATOM 618 C C . GLU A 1 87 ? -10.364 -4.159 72.328 1.00 58.72 87 GLU A C 1
ATOM 620 O O . GLU A 1 87 ? -9.451 -4.530 71.550 1.00 58.72 87 GLU A O 1
#

Foldseek 3Di:
DPPPDDPLLLLLLVQLVCVVVVHDGDDRDPVSQVVCVVVVQWDQDPVGIHGDPVSVVVNCVVVPPDPDDDDDPDDPDDDDDDDDDDD

Nearest PDB structures (foldseek):
  5zc2-assembly1_A  TM=6.809E-01  e=4.389E-02  Acinetobacter baumannii
  2cw8-assembly1_A  TM=5.199E-01  e=2.795E-01  Thermococcus kodakarensis KOD1
  5x12-assembly1_A-2  TM=5.469E-01  e=5.943E-01  Bacillus spizizenii str. W23
  5y8t-assembly2_B  TM=5.684E-01  e=1.552E+00  Bacillus spizizenii str. W23
  6k4y-assembly1_M  TM=4.387E-01  e=1.780E+00  Tequatrovirus T4

Organism: NCBI:txid2170551

Sequence (87 aa):
MSDSLTDGQLHALRNLAAKRSGKITAFVNIADARHLTELGLAIRSRQGWDITAAGLACIAVADGPEICGGSSGTDLHGAPSQEGNPE

Secondary structure (DSSP, 8-state):
------HHHHHHHHHHHHHHTT---PPPPHHHHHHHHHTTSEEEETTEEEE-HHHHHHHHHHHS--S-S------------------